Protein AF-A0AAW5LDT6-F1 (afdb_monomer_lite)

Structure (mmCIF, N/CA/C/O backbone):
data_AF-A0AAW5LDT6-F1
#
_entry.id   AF-A0AAW5LDT6-F1
#
loop_
_atom_site.group_PDB
_atom_site.id
_atom_site.type_symbol
_atom_site.label_atom_id
_atom_site.label_alt_id
_atom_site.label_comp_id
_atom_site.label_asym_id
_atom_site.label_entity_id
_atom_site.label_seq_id
_atom_site.pdbx_PDB_ins_code
_atom_site.Cartn_x
_atom_site.Cartn_y
_atom_site.Cartn_z
_atom_site.occupancy
_atom_site.B_iso_or_equiv
_atom_site.auth_seq_id
_atom_site.auth_comp_id
_atom_site.auth_asym_id
_atom_site.auth_atom_id
_atom_site.pdbx_PDB_model_num
ATOM 1 N N . MET A 1 1 ? 9.851 6.240 2.160 1.00 93.12 1 MET A N 1
ATOM 2 C CA . MET A 1 1 ? 8.573 5.775 1.577 1.00 93.12 1 MET A CA 1
ATOM 3 C C . MET A 1 1 ? 7.756 5.138 2.695 1.00 93.12 1 MET A C 1
ATOM 5 O O . MET A 1 1 ? 8.370 4.551 3.578 1.00 93.12 1 MET A O 1
ATOM 9 N N . TRP A 1 2 ? 6.433 5.285 2.719 1.00 96.69 2 TRP A N 1
ATOM 10 C CA . TRP A 1 2 ? 5.569 4.699 3.753 1.00 96.69 2 TRP A CA 1
ATOM 11 C C . TRP A 1 2 ? 4.163 4.425 3.216 1.00 96.69 2 TRP A C 1
ATOM 13 O O . TRP A 1 2 ? 3.708 5.092 2.288 1.00 96.69 2 TRP A O 1
ATOM 23 N N . PHE A 1 3 ? 3.469 3.463 3.824 1.00 97.12 3 PHE A N 1
ATOM 24 C CA . PHE A 1 3 ? 2.037 3.268 3.604 1.00 97.12 3 PHE A CA 1
ATOM 25 C C . PHE A 1 3 ? 1.250 4.174 4.545 1.00 97.12 3 PHE A C 1
ATOM 27 O O . PHE A 1 3 ? 1.536 4.230 5.740 1.00 97.12 3 PHE A O 1
ATOM 34 N N . GLU A 1 4 ? 0.249 4.857 4.011 1.00 96.88 4 GLU A N 1
ATOM 35 C CA . GLU A 1 4 ? -0.708 5.633 4.784 1.00 96.88 4 GLU A CA 1
ATOM 36 C C . GLU A 1 4 ? -2.091 5.001 4.666 1.00 96.88 4 GLU A C 1
ATOM 38 O O . GLU A 1 4 ? -2.603 4.848 3.558 1.00 96.88 4 GLU A O 1
ATOM 43 N N . VAL A 1 5 ? -2.681 4.653 5.810 1.00 96.62 5 VAL A N 1
ATOM 44 C CA . VAL A 1 5 ? -4.051 4.143 5.926 1.00 96.62 5 VAL A CA 1
ATOM 45 C C . VAL A 1 5 ? -4.954 5.288 6.366 1.00 96.62 5 VAL A C 1
ATOM 47 O O . VAL A 1 5 ? -4.638 5.979 7.334 1.00 96.62 5 VAL A O 1
ATOM 50 N N . TYR A 1 6 ? -6.069 5.486 5.673 1.00 95.62 6 TYR A N 1
ATOM 51 C CA . TYR A 1 6 ? -7.021 6.556 5.961 1.00 95.62 6 TYR A CA 1
ATOM 52 C C . TYR A 1 6 ? -8.463 6.092 5.728 1.00 95.62 6 TYR A C 1
ATOM 54 O O . TYR A 1 6 ? -8.702 5.134 4.992 1.00 95.62 6 TYR A O 1
ATOM 62 N N . LEU A 1 7 ? -9.412 6.768 6.378 1.00 96.62 7 LEU A N 1
ATOM 63 C CA . LEU A 1 7 ? -10.843 6.613 6.124 1.00 96.62 7 LEU A CA 1
ATOM 64 C C . LEU A 1 7 ? -11.249 7.626 5.049 1.00 96.62 7 LEU A C 1
ATOM 66 O O . LEU A 1 7 ? -10.904 8.804 5.156 1.00 96.62 7 LEU A O 1
ATOM 70 N N . ASP A 1 8 ? -11.917 7.169 3.997 1.00 94.81 8 ASP A N 1
ATOM 71 C CA . ASP A 1 8 ? -12.432 8.037 2.941 1.00 94.81 8 ASP A CA 1
ATOM 72 C C . ASP A 1 8 ? -13.802 8.650 3.298 1.00 94.81 8 ASP A C 1
ATOM 74 O O . ASP A 1 8 ? -14.370 8.406 4.364 1.00 94.81 8 ASP A O 1
ATOM 78 N N . ASN A 1 9 ? -14.355 9.435 2.370 1.00 94.69 9 ASN A N 1
ATOM 79 C CA . ASN A 1 9 ? -15.665 10.072 2.531 1.00 94.69 9 ASN A CA 1
ATOM 80 C C . ASN A 1 9 ? -16.845 9.079 2.472 1.00 94.69 9 ASN A C 1
ATOM 82 O O . ASN A 1 9 ? -17.970 9.452 2.787 1.00 94.69 9 ASN A O 1
ATOM 86 N N . GLU A 1 10 ? -16.606 7.832 2.062 1.00 95.44 10 GLU A N 1
ATOM 87 C CA . GLU A 1 10 ? -17.592 6.749 1.983 1.00 95.44 10 GLU A CA 1
ATOM 88 C C . GLU A 1 10 ? -17.535 5.833 3.223 1.00 95.44 10 GLU A C 1
ATOM 90 O O . GLU A 1 10 ? -18.140 4.758 3.238 1.00 95.44 10 GLU A O 1
ATOM 95 N N . ASN A 1 11 ? -16.813 6.242 4.276 1.00 94.88 11 ASN A N 1
ATOM 96 C CA . ASN A 1 11 ? -16.537 5.443 5.472 1.00 94.88 11 ASN A CA 1
ATOM 97 C C . ASN A 1 11 ? -15.860 4.097 5.161 1.00 94.88 11 ASN A C 1
ATOM 99 O O . ASN A 1 11 ? -16.112 3.089 5.827 1.00 94.88 11 ASN A O 1
ATOM 103 N N . LYS A 1 12 ? -14.979 4.071 4.159 1.00 96.69 12 LYS A N 1
ATOM 104 C CA . LYS A 1 12 ? -14.143 2.919 3.820 1.00 96.69 12 LYS A CA 1
ATOM 105 C C . LYS A 1 12 ? -12.682 3.205 4.121 1.00 96.69 12 LYS A C 1
ATOM 107 O O . LYS A 1 12 ? -12.151 4.281 3.849 1.00 96.69 12 LYS A O 1
ATOM 112 N N . TRP A 1 13 ? -12.006 2.204 4.662 1.00 96.50 13 TRP A N 1
ATOM 113 C CA . TRP A 1 13 ? -10.566 2.217 4.854 1.00 96.50 13 TRP A CA 1
ATOM 114 C C . TRP A 1 13 ? -9.873 1.998 3.516 1.00 96.50 13 TRP A C 1
ATOM 116 O O . TRP A 1 13 ? -10.148 1.018 2.825 1.00 96.50 13 TRP A O 1
ATOM 126 N N . ARG A 1 14 ? -8.948 2.889 3.166 1.00 96.69 14 ARG A N 1
ATOM 127 C CA . ARG A 1 14 ? -8.082 2.773 1.988 1.00 96.69 14 ARG A CA 1
ATOM 128 C C . ARG A 1 14 ? -6.631 2.976 2.393 1.00 96.69 14 ARG A C 1
ATOM 130 O O . ARG A 1 14 ? -6.338 3.512 3.467 1.00 96.69 14 ARG A O 1
ATOM 137 N N . TRP A 1 15 ? -5.719 2.561 1.523 1.00 96.62 15 TRP A N 1
ATOM 138 C CA . TRP A 1 15 ? -4.296 2.811 1.696 1.00 96.62 15 TRP A CA 1
ATOM 139 C C . TRP A 1 15 ? -3.683 3.458 0.462 1.00 96.62 15 TRP A C 1
ATOM 141 O O . TRP A 1 15 ? -4.133 3.272 -0.670 1.00 96.62 15 TRP A O 1
ATOM 151 N N . ARG A 1 16 ? -2.614 4.216 0.685 1.00 97.06 16 ARG A N 1
ATOM 152 C CA . ARG A 1 16 ? -1.767 4.760 -0.376 1.00 97.06 16 ARG A CA 1
ATOM 153 C C . ARG A 1 16 ? -0.297 4.653 -0.007 1.00 97.06 16 ARG A C 1
ATOM 155 O O . ARG A 1 16 ? 0.066 4.803 1.158 1.00 97.06 16 ARG A O 1
ATOM 162 N N . LEU A 1 17 ? 0.545 4.389 -0.999 1.00 97.12 17 LEU A N 1
ATOM 163 C CA . LEU A 1 17 ? 1.994 4.390 -0.853 1.00 97.12 17 LEU A CA 1
ATOM 164 C C . LEU A 1 17 ? 2.512 5.793 -1.146 1.00 97.12 17 LEU A C 1
ATOM 166 O O . LEU A 1 17 ? 2.348 6.316 -2.252 1.00 97.12 17 LEU A O 1
ATOM 170 N N . CYS A 1 18 ? 3.138 6.396 -0.147 1.00 97.12 18 CYS A N 1
ATOM 171 C CA . CYS A 1 18 ? 3.627 7.758 -0.206 1.00 97.12 18 CYS A CA 1
ATOM 172 C C . CYS A 1 18 ? 5.145 7.832 -0.057 1.00 97.12 18 CYS A C 1
ATOM 174 O O . CYS A 1 18 ? 5.793 6.977 0.553 1.00 97.12 18 CYS A O 1
ATOM 176 N N . GLN A 1 19 ? 5.722 8.904 -0.583 1.00 96.50 19 GLN A N 1
ATOM 177 C CA . GLN A 1 19 ? 7.125 9.242 -0.385 1.00 96.50 19 GLN A CA 1
ATOM 178 C C . GLN A 1 19 ? 7.289 10.755 -0.304 1.00 96.50 19 GLN A C 1
ATOM 180 O O . GLN A 1 19 ? 6.521 11.498 -0.909 1.00 96.50 19 GLN A O 1
ATOM 185 N N . LEU A 1 20 ? 8.310 11.207 0.419 1.00 95.38 20 LEU A N 1
ATOM 186 C CA . LEU A 1 20 ? 8.760 12.591 0.351 1.00 95.38 20 LEU A CA 1
ATOM 187 C C . LEU A 1 20 ? 9.668 12.770 -0.867 1.00 95.38 20 LEU A C 1
ATOM 189 O O . LEU A 1 20 ? 10.620 12.013 -1.055 1.00 95.38 20 LEU A O 1
ATOM 193 N N . SER A 1 21 ? 9.354 13.772 -1.680 1.00 91.00 21 SER A N 1
ATOM 194 C CA . SER A 1 21 ? 10.247 14.293 -2.713 1.00 91.00 21 SER A CA 1
ATOM 195 C C . SER A 1 21 ? 11.422 15.046 -2.082 1.00 91.00 21 SER A C 1
ATOM 197 O O . SER A 1 21 ? 11.332 15.502 -0.941 1.00 91.00 21 SER A O 1
ATOM 199 N N . SER A 1 22 ?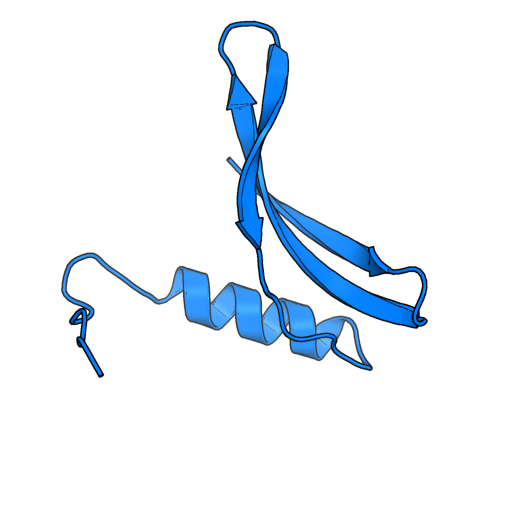 12.490 15.265 -2.849 1.00 92.00 22 SER A N 1
ATOM 200 C CA . SER A 1 22 ? 13.644 16.085 -2.455 1.00 92.00 22 SER A CA 1
ATOM 201 C C . SER A 1 22 ? 13.263 17.522 -2.071 1.00 92.00 22 SER A C 1
ATOM 203 O O . SER A 1 22 ? 13.966 18.153 -1.293 1.00 92.00 22 SER A O 1
ATOM 205 N N . SER A 1 23 ? 12.137 18.034 -2.580 1.00 92.31 23 SER A N 1
ATOM 206 C CA . SER A 1 23 ? 11.586 19.349 -2.223 1.00 92.31 23 SER A CA 1
ATOM 207 C C . SER A 1 23 ? 10.715 19.345 -0.956 1.00 92.31 23 SER A C 1
ATOM 209 O O . SER A 1 23 ? 10.110 20.361 -0.634 1.00 92.31 23 SER A O 1
ATOM 211 N N . GLY A 1 24 ? 10.577 18.202 -0.273 1.00 92.25 24 GLY A N 1
ATOM 212 C CA . GLY A 1 24 ? 9.728 18.037 0.915 1.00 92.25 24 GLY A CA 1
ATOM 213 C C . GLY A 1 24 ? 8.245 17.772 0.624 1.00 92.25 24 GLY A C 1
ATOM 214 O O . GLY A 1 24 ? 7.466 17.558 1.549 1.00 92.25 24 GLY A O 1
ATOM 215 N N . ASN A 1 25 ? 7.834 17.733 -0.646 1.00 93.12 25 ASN A N 1
ATOM 216 C CA . ASN A 1 25 ? 6.441 17.469 -1.012 1.00 93.12 25 ASN A CA 1
ATOM 217 C C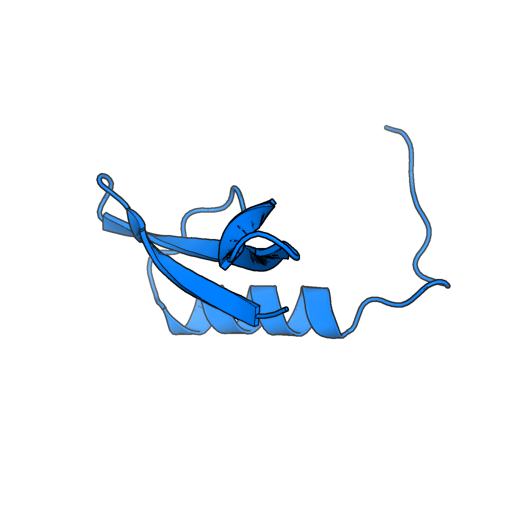 . ASN A 1 25 ? 6.104 15.977 -0.902 1.00 93.12 25 ASN A C 1
ATOM 219 O O . ASN A 1 25 ? 6.869 15.122 -1.354 1.00 93.12 25 ASN A O 1
ATOM 223 N N . LYS A 1 26 ? 4.928 15.660 -0.350 1.00 95.62 26 LYS A N 1
ATOM 224 C CA . LYS A 1 26 ? 4.397 14.293 -0.304 1.00 95.62 26 LYS A CA 1
ATOM 225 C C . LYS A 1 26 ? 3.849 13.891 -1.674 1.00 95.62 26 LYS A C 1
ATOM 227 O O . LYS A 1 26 ? 2.919 14.511 -2.179 1.00 95.62 26 LYS A O 1
ATOM 232 N N . LEU A 1 27 ? 4.388 12.814 -2.233 1.00 96.75 27 LEU A N 1
ATOM 233 C CA . LEU A 1 27 ? 3.954 12.204 -3.488 1.00 96.75 27 LEU A CA 1
ATOM 234 C C . LEU A 1 27 ? 3.232 10.882 -3.222 1.00 96.75 27 LEU A C 1
ATOM 236 O O . LEU A 1 27 ? 3.564 10.175 -2.268 1.00 96.75 27 LEU A O 1
ATOM 240 N N . ILE A 1 28 ? 2.266 10.543 -4.076 1.00 95.75 28 ILE A N 1
ATOM 241 C CA . ILE A 1 28 ? 1.527 9.274 -4.048 1.00 95.75 28 ILE A CA 1
ATOM 242 C C . ILE A 1 28 ? 2.000 8.426 -5.230 1.00 95.75 28 ILE A C 1
ATOM 244 O O . ILE A 1 28 ? 1.857 8.844 -6.372 1.00 95.75 28 ILE A O 1
ATOM 248 N N . TYR A 1 29 ? 2.556 7.249 -4.945 1.00 95.44 29 TYR A N 1
ATOM 249 C CA . TYR A 1 29 ? 3.101 6.326 -5.950 1.00 95.44 29 TYR A CA 1
ATOM 250 C C . TYR A 1 29 ? 2.146 5.178 -6.283 1.00 95.44 29 TYR A C 1
ATOM 252 O O . TYR A 1 29 ? 2.137 4.690 -7.407 1.00 95.44 29 TYR A O 1
ATOM 260 N N . ALA A 1 30 ? 1.345 4.742 -5.310 1.00 95.62 30 ALA A N 1
ATOM 261 C CA . ALA A 1 30 ? 0.347 3.694 -5.493 1.00 95.62 30 ALA A CA 1
ATOM 262 C C . ALA A 1 30 ? -0.855 3.937 -4.580 1.00 95.62 30 ALA A C 1
ATOM 264 O O . ALA A 1 30 ? -0.722 4.543 -3.512 1.00 95.62 30 ALA A O 1
ATOM 265 N N . THR A 1 31 ? -2.021 3.445 -4.986 1.00 95.00 31 THR A N 1
ATOM 266 C CA . THR A 1 31 ? -3.249 3.481 -4.185 1.00 95.00 31 THR A CA 1
ATOM 267 C C . THR A 1 31 ? -3.937 2.122 -4.230 1.00 95.00 31 THR A C 1
ATOM 269 O O . THR A 1 31 ? -4.022 1.494 -5.287 1.00 95.00 31 THR A O 1
ATOM 272 N N . GLY A 1 32 ? -4.436 1.670 -3.081 1.00 90.75 32 GLY A N 1
ATOM 273 C CA . GLY A 1 32 ? -5.408 0.588 -3.024 1.00 90.75 32 GLY A CA 1
ATOM 274 C C . GLY A 1 32 ? -6.778 1.152 -3.387 1.00 90.75 32 GLY A C 1
ATOM 275 O O . GLY A 1 32 ? -7.329 1.958 -2.638 1.00 90.75 32 GLY A O 1
ATOM 276 N N . HIS A 1 33 ? -7.322 0.765 -4.542 1.00 84.44 33 HIS A N 1
ATOM 277 C CA . HIS A 1 33 ? -8.647 1.229 -4.981 1.00 84.44 33 HIS A CA 1
ATOM 278 C C . HIS A 1 33 ? -9.791 0.545 -4.222 1.00 84.44 33 HIS A C 1
ATOM 280 O O . HIS A 1 33 ? -10.910 1.054 -4.205 1.00 84.44 33 HIS A O 1
ATOM 286 N N . GLN A 1 34 ? -9.519 -0.592 -3.582 1.00 89.12 34 GLN A N 1
ATOM 287 C CA . GLN A 1 34 ? -10.500 -1.303 -2.780 1.00 89.12 34 GLN A CA 1
ATOM 288 C C . GLN A 1 34 ? -10.756 -0.560 -1.461 1.00 89.12 34 GLN A C 1
ATOM 290 O O . GLN A 1 34 ? -9.837 -0.301 -0.686 1.00 89.12 34 GLN A O 1
ATOM 295 N N . GLY A 1 35 ? -12.023 -0.221 -1.214 1.00 90.00 35 GLY A N 1
ATOM 296 C CA . GLY A 1 35 ? -12.488 0.313 0.062 1.00 90.00 35 GLY A CA 1
ATOM 297 C C . GLY A 1 35 ? -12.855 -0.811 1.028 1.00 90.00 35 GLY A C 1
ATOM 298 O O . GLY A 1 35 ? -13.759 -1.601 0.753 1.00 90.00 35 GLY A O 1
ATOM 299 N N . TYR A 1 36 ? -12.180 -0.875 2.172 1.00 93.56 36 TYR A N 1
ATOM 300 C CA . TYR A 1 36 ? -12.392 -1.901 3.192 1.00 93.56 36 TYR A CA 1
ATOM 301 C C . TYR A 1 36 ? -13.335 -1.416 4.299 1.00 93.56 36 TYR A C 1
ATOM 303 O O . TYR A 1 36 ? -13.279 -0.263 4.714 1.00 93.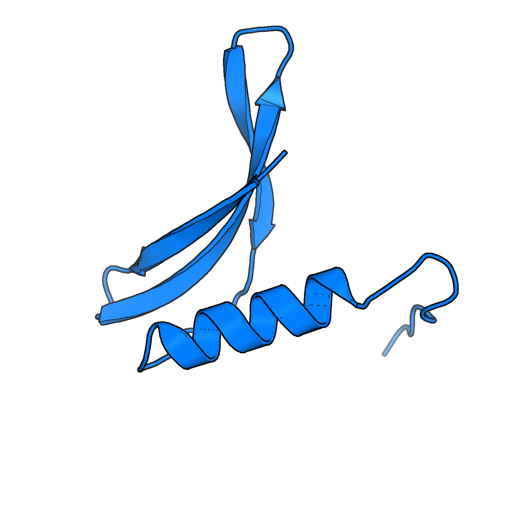56 36 TYR A O 1
ATOM 311 N N . ASN A 1 37 ? -14.184 -2.301 4.828 1.00 94.31 37 ASN A N 1
ATOM 312 C CA . ASN A 1 37 ? -15.040 -1.974 5.981 1.00 94.31 37 ASN A CA 1
ATOM 313 C C . ASN A 1 37 ? -14.242 -1.874 7.287 1.00 94.31 37 ASN A C 1
ATOM 315 O O . ASN A 1 37 ? -14.614 -1.142 8.198 1.00 94.31 37 ASN A O 1
ATOM 319 N N . GLU A 1 38 ? -13.126 -2.594 7.366 1.00 94.94 38 GLU A N 1
ATOM 320 C CA . GLU A 1 38 ? -12.313 -2.710 8.569 1.00 94.94 38 GLU A CA 1
ATOM 321 C C . GLU A 1 38 ? -10.864 -2.338 8.275 1.00 94.94 38 GLU A C 1
ATOM 323 O O . GLU A 1 38 ? -10.286 -2.741 7.260 1.00 94.94 38 GLU A O 1
ATOM 328 N N . LYS A 1 39 ? -10.250 -1.610 9.211 1.00 94.25 39 LYS A N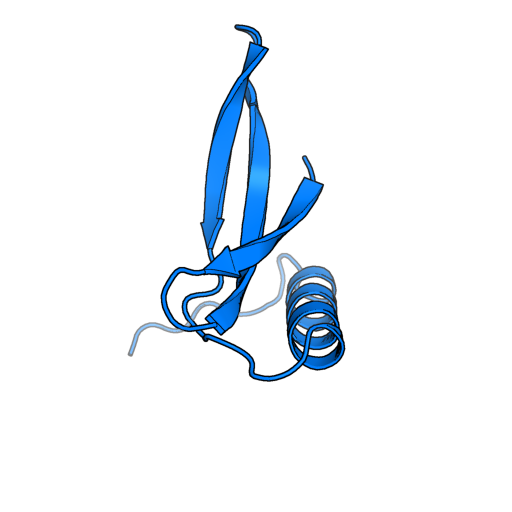 1
ATOM 329 C CA . LYS A 1 39 ? -8.851 -1.188 9.118 1.00 94.25 39 LYS A CA 1
ATOM 330 C C . LYS A 1 39 ? -7.900 -2.384 9.005 1.00 94.25 39 LYS A C 1
ATOM 332 O O . LYS A 1 39 ? -6.960 -2.343 8.218 1.00 94.25 39 LYS A O 1
ATOM 337 N N . SER A 1 40 ? -8.168 -3.462 9.739 1.00 95.62 40 SER A N 1
ATOM 338 C CA . SER A 1 40 ? -7.332 -4.668 9.742 1.00 95.62 40 SER A CA 1
ATOM 339 C C . SER A 1 40 ? -7.282 -5.354 8.375 1.00 95.62 40 SER A C 1
ATOM 341 O O . SER A 1 40 ? -6.232 -5.854 7.984 1.00 95.62 40 SER A O 1
ATOM 343 N N . ILE A 1 41 ? -8.377 -5.327 7.606 1.00 95.25 41 ILE A N 1
ATOM 344 C CA . ILE A 1 41 ? -8.397 -5.887 6.245 1.00 95.25 41 ILE A CA 1
ATOM 345 C C . ILE A 1 41 ? -7.527 -5.035 5.309 1.00 95.25 41 ILE A C 1
ATOM 347 O O . ILE A 1 41 ? -6.751 -5.574 4.523 1.00 95.25 41 ILE A O 1
ATOM 351 N N . CYS A 1 42 ? -7.579 -3.710 5.459 1.00 95.25 42 CYS A N 1
ATOM 352 C CA . CYS A 1 42 ? -6.704 -2.789 4.732 1.00 95.25 42 CYS A CA 1
ATOM 353 C C . CYS A 1 42 ? -5.212 -3.058 5.029 1.00 95.25 42 CYS A C 1
ATOM 355 O O . CYS A 1 42 ? -4.378 -3.067 4.125 1.00 95.25 42 CYS A O 1
ATOM 357 N N . GLU A 1 43 ? -4.864 -3.353 6.284 1.00 95.31 43 GLU A N 1
ATOM 358 C CA . GLU A 1 43 ? -3.493 -3.705 6.682 1.00 95.31 43 GLU A CA 1
ATOM 359 C C . GLU A 1 43 ? -3.032 -5.063 6.124 1.00 95.31 43 GLU A C 1
ATOM 361 O O . GLU A 1 43 ? -1.859 -5.213 5.764 1.00 95.31 43 GLU A O 1
ATOM 366 N N . ILE A 1 44 ? -3.938 -6.040 6.006 1.00 96.31 44 ILE A N 1
ATOM 367 C CA . ILE A 1 44 ? -3.660 -7.329 5.355 1.00 96.31 44 ILE A CA 1
ATOM 368 C C . ILE A 1 44 ? -3.337 -7.123 3.872 1.00 96.31 44 ILE A C 1
ATOM 370 O O . ILE A 1 44 ? -2.377 -7.708 3.371 1.00 96.31 44 ILE A O 1
ATOM 374 N N . ASP A 1 45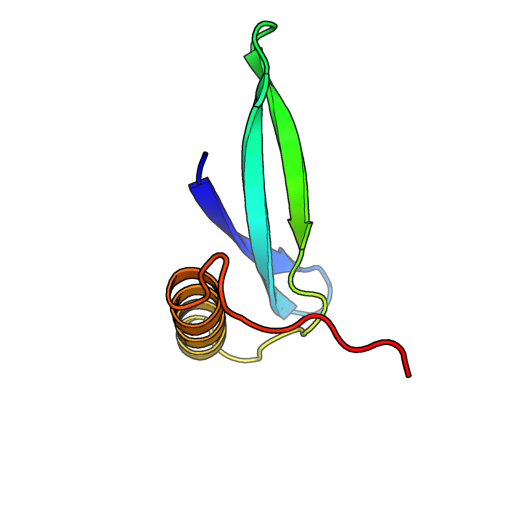 ? -4.077 -6.261 3.179 1.00 95.62 45 ASP A N 1
ATOM 375 C CA . ASP A 1 45 ? -3.804 -5.956 1.774 1.00 95.62 45 ASP A CA 1
ATOM 376 C C . ASP A 1 45 ? -2.427 -5.295 1.588 1.00 95.62 45 ASP A C 1
ATOM 378 O O . ASP A 1 45 ? -1.617 -5.735 0.772 1.00 95.62 45 ASP A O 1
ATOM 382 N N . ILE A 1 46 ? -2.076 -4.334 2.452 1.00 96.19 46 ILE A N 1
ATOM 383 C CA . ILE A 1 46 ? -0.720 -3.760 2.493 1.00 96.19 46 ILE A CA 1
ATOM 384 C C . ILE A 1 46 ? 0.338 -4.848 2.714 1.00 96.19 46 ILE A C 1
ATOM 386 O O . ILE A 1 46 ? 1.411 -4.806 2.105 1.00 96.19 46 ILE A O 1
ATOM 390 N N . LYS A 1 47 ? 0.076 -5.819 3.598 1.00 96.69 47 LYS A N 1
ATOM 391 C CA . LYS A 1 47 ? 0.996 -6.936 3.840 1.00 96.69 47 LYS A CA 1
ATOM 392 C C . LYS A 1 47 ? 1.200 -7.761 2.570 1.00 96.69 47 LYS A C 1
ATOM 394 O O . LYS A 1 47 ? 2.342 -8.085 2.266 1.00 96.69 47 LYS A O 1
ATOM 399 N N . ASN A 1 48 ? 0.144 -8.036 1.809 1.00 95.62 48 ASN A N 1
ATOM 400 C CA . ASN A 1 48 ? 0.254 -8.743 0.533 1.00 95.62 48 ASN A CA 1
ATOM 401 C C . ASN A 1 48 ? 1.083 -7.954 -0.485 1.00 95.62 48 ASN A C 1
ATOM 403 O O . ASN A 1 48 ? 1.972 -8.526 -1.109 1.00 95.62 48 ASN A O 1
ATOM 407 N N . VAL A 1 49 ? 0.883 -6.636 -0.584 1.00 94.88 49 VAL A N 1
ATOM 408 C CA . VAL A 1 49 ? 1.706 -5.774 -1.449 1.00 94.88 49 VAL A CA 1
ATOM 409 C C . VAL A 1 49 ? 3.181 -5.833 -1.041 1.00 94.88 49 VAL A C 1
ATOM 411 O O . VAL A 1 49 ? 4.050 -5.973 -1.895 1.00 94.88 49 VAL A O 1
ATOM 414 N N . LYS A 1 50 ? 3.486 -5.805 0.261 1.00 95.12 50 LYS A N 1
ATOM 415 C CA . LYS A 1 50 ? 4.865 -5.928 0.774 1.00 95.12 50 LYS A CA 1
ATOM 416 C C . LYS A 1 50 ? 5.501 -7.301 0.535 1.00 95.12 50 LYS A C 1
ATOM 418 O O . LYS A 1 50 ? 6.722 -7.397 0.572 1.00 95.12 50 LYS A O 1
ATOM 423 N N . LEU A 1 51 ? 4.695 -8.347 0.353 1.00 96.12 51 LEU A N 1
ATOM 424 C CA . LEU A 1 51 ? 5.176 -9.693 0.031 1.00 96.12 51 LEU A CA 1
ATOM 425 C C . LEU A 1 51 ? 5.501 -9.853 -1.459 1.00 96.12 51 LEU A C 1
ATOM 427 O O . LEU A 1 51 ? 6.181 -10.814 -1.822 1.00 96.12 51 LEU A O 1
ATOM 431 N N . THR A 1 52 ? 5.038 -8.933 -2.313 1.00 95.12 52 THR A N 1
ATOM 432 C CA . THR A 1 52 ? 5.440 -8.923 -3.721 1.00 95.12 52 THR A CA 1
ATOM 433 C C . THR A 1 52 ? 6.926 -8.600 -3.850 1.00 95.12 52 THR A C 1
ATOM 435 O O . THR A 1 52 ? 7.538 -7.960 -2.994 1.00 95.12 52 THR A O 1
ATOM 438 N N . ASN A 1 53 ? 7.522 -9.085 -4.929 1.00 96.12 53 ASN A N 1
ATOM 439 C CA . ASN A 1 53 ? 8.930 -8.895 -5.247 1.00 96.12 53 ASN A CA 1
ATOM 440 C C . ASN A 1 53 ? 9.104 -8.783 -6.764 1.00 96.12 53 ASN A C 1
ATOM 442 O O . ASN A 1 53 ? 8.156 -8.975 -7.524 1.00 96.12 53 ASN A O 1
ATOM 446 N N . GLU A 1 54 ? 10.328 -8.521 -7.210 1.00 95.94 54 GLU A N 1
ATOM 447 C CA . GLU A 1 54 ? 10.659 -8.337 -8.629 1.00 95.94 54 GLU A CA 1
ATOM 448 C C . GLU A 1 54 ? 10.367 -9.573 -9.500 1.00 95.94 54 GLU A C 1
ATOM 450 O O . GLU A 1 54 ? 10.190 -9.449 -10.706 1.00 95.94 54 GLU A O 1
ATOM 455 N N . SER A 1 55 ? 10.276 -10.768 -8.904 1.00 96.62 55 SER A N 1
ATOM 456 C CA . SER A 1 55 ? 9.909 -12.007 -9.607 1.00 96.62 55 SER A CA 1
ATOM 457 C C . SER A 1 55 ? 8.396 -12.209 -9.737 1.00 96.62 55 SER A C 1
ATOM 459 O O . SER A 1 55 ? 7.959 -13.146 -10.404 1.00 96.62 55 SER A O 1
ATOM 461 N N . THR A 1 56 ? 7.579 -11.368 -9.095 1.00 96.69 56 THR A N 1
ATOM 462 C CA . THR A 1 56 ? 6.118 -11.450 -9.197 1.00 96.69 56 THR A CA 1
ATOM 463 C C . THR A 1 56 ? 5.701 -11.057 -10.621 1.00 96.69 56 THR A C 1
ATOM 465 O O . THR A 1 56 ? 5.977 -9.934 -11.042 1.00 96.69 56 THR A O 1
ATOM 468 N N . PRO A 1 57 ? 5.063 -11.953 -11.398 1.00 97.06 57 PRO A N 1
ATOM 469 C CA . PRO A 1 57 ? 4.845 -11.727 -12.822 1.00 97.06 57 PRO A CA 1
ATOM 470 C C . PRO A 1 57 ? 3.800 -10.638 -13.078 1.00 97.06 57 PRO A C 1
ATOM 472 O O . PRO A 1 57 ? 2.743 -10.613 -12.447 1.00 97.06 57 PRO A O 1
ATOM 475 N N . ILE A 1 58 ? 4.055 -9.802 -14.084 1.00 96.44 58 ILE A N 1
ATOM 476 C CA . ILE A 1 58 ? 3.077 -8.853 -14.625 1.00 96.44 58 ILE A CA 1
ATOM 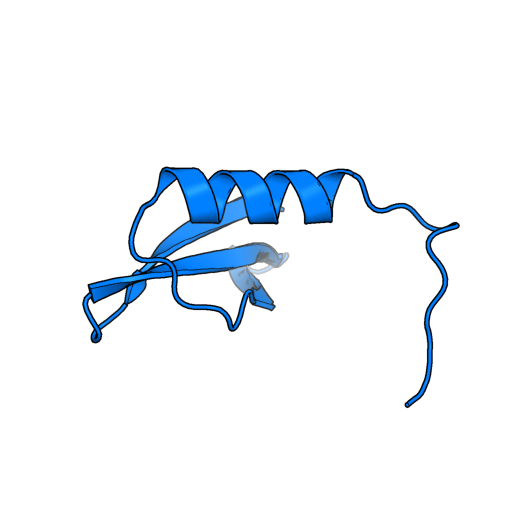477 C C . ILE A 1 58 ? 2.288 -9.560 -15.730 1.00 96.44 58 ILE A C 1
ATOM 479 O O . ILE A 1 58 ? 2.874 -10.152 -16.637 1.00 96.44 58 ILE A O 1
ATOM 483 N N . ARG A 1 59 ? 0.953 -9.513 -15.654 1.00 96.12 59 ARG A N 1
ATOM 484 C CA . ARG A 1 59 ? 0.051 -10.069 -16.674 1.00 96.12 59 ARG A CA 1
ATOM 485 C C . ARG A 1 59 ? -0.736 -8.943 -17.340 1.00 96.12 59 ARG A C 1
ATOM 487 O O . ARG A 1 59 ? -1.265 -8.083 -16.643 1.00 96.12 59 ARG A O 1
ATOM 494 N N . TYR A 1 60 ? -0.830 -8.988 -18.666 1.00 93.75 60 TYR A N 1
ATOM 495 C CA . TYR A 1 60 ? -1.694 -8.119 -19.466 1.00 93.75 60 TYR A CA 1
ATOM 496 C C . TYR A 1 60 ? -2.978 -8.896 -19.780 1.00 93.75 60 TYR A C 1
ATOM 498 O O . TYR A 1 60 ? -2.891 -10.012 -20.297 1.00 93.75 60 TYR A O 1
ATOM 506 N N . VAL A 1 61 ? -4.134 -8.346 -19.399 1.00 89.62 61 VAL A N 1
ATOM 507 C CA . VAL A 1 61 ? -5.475 -8.935 -19.582 1.00 89.62 61 VAL A CA 1
ATOM 508 C C . VAL A 1 61 ? -6.357 -8.029 -20.421 1.00 89.62 61 VAL A C 1
ATOM 510 O O . VAL A 1 61 ? -6.107 -6.802 -20.401 1.00 89.62 61 VAL A O 1
#

Organism: NCBI:txid758

Secondary structure (DSSP, 8-state):
-EEEEEE-TTS-EEEEEEEE-TTS-EEEEEE--PPBSSHHHHHHHHHHHHH--TTSPP---

Radius of gyration: 13.25 Å; chains: 1; bounding box: 31×31×29 Å

pLDDT: mean 94.92, std 2.36, range [84.44, 97.12]

InterPro domains:
  IPR036913 YegP-like superfamily [SSF160113] (1-57)

Sequence (61 aa):
MWFEVYLDNENKWRWRLCQLSSSGNKLIYATGHQGYNEKSICEIDIKNVKLTNESTPIRYV

Foldseek 3Di:
DDKDWDQDPVRFIWIFDWDQDPVRDIDTDDIDPDTHNDPVVNVVVVVVVVPDDPPPDDDDD